Protein AF-A0A1Z2LCH8-F1 (afdb_monomer)

Foldseek 3Di:
DDDPPPPPPQALKWWKWKAFPVGRVQIWIKIWHFDDFDPQAQKGKTKMATDDRPQNAGIQMKIAGQDPPVQWIWGAHRPQRATFKIWHNQHDDGRGTDDAFDKGKIFGAHNPPRHTDGIIIMGTD

Mean predicted aligned error: 6.27 Å

Radius of gyration: 14.99 Å; Cα contacts (8 Å, |Δi|>4): 313; chains: 1; bounding box: 56×27×34 Å

Solvent-accessible surface area (backbone atoms only — not comparable to full-atom values): 6669 Å² total; per-residue (Å²): 139,88,80,85,73,73,72,74,81,77,61,51,52,46,45,33,41,36,22,33,64,95,44,62,90,51,62,37,55,33,42,39,36,42,91,75,70,60,89,77,27,42,58,50,61,33,39,33,37,32,70,59,74,83,47,80,50,55,34,27,39,29,45,35,33,43,43,91,95,63,20,24,33,39,34,26,27,58,87,68,67,26,58,25,34,42,36,42,66,48,51,30,57,76,54,42,73,50,56,72,73,43,64,40,42,33,39,34,23,35,56,84,79,57,42,85,70,46,55,28,34,38,31,29,103

Structure (mmCIF, N/CA/C/O backbone):
data_AF-A0A1Z2LCH8-F1
#
_entry.id   AF-A0A1Z2LCH8-F1
#
loop_
_atom_site.group_PDB
_atom_site.id
_atom_site.type_symbol
_atom_site.label_atom_id
_atom_site.label_alt_id
_atom_site.label_comp_id
_atom_site.label_asym_id
_atom_site.label_entity_id
_atom_site.label_seq_id
_atom_site.pdbx_PDB_ins_code
_atom_site.Cartn_x
_atom_site.Cartn_y
_atom_site.Cartn_z
_atom_site.occupancy
_atom_site.B_iso_or_equiv
_atom_site.auth_seq_id
_atom_site.auth_comp_id
_atom_site.auth_asym_id
_atom_site.auth_atom_id
_atom_site.pdbx_PDB_model_num
ATOM 1 N N . MET A 1 1 ? -41.126 8.541 15.114 1.00 39.56 1 MET A N 1
ATOM 2 C CA . MET A 1 1 ? -40.169 7.422 15.188 1.00 39.56 1 MET A CA 1
ATOM 3 C C . MET A 1 1 ? -39.006 7.814 14.308 1.00 39.56 1 MET A C 1
ATOM 5 O O . MET A 1 1 ? -39.203 7.938 13.110 1.00 39.56 1 MET A O 1
ATOM 9 N N . ALA A 1 2 ? -37.883 8.169 14.919 1.00 42.22 2 ALA A N 1
ATOM 10 C CA . ALA A 1 2 ? -36.654 8.494 14.217 1.00 42.22 2 ALA A CA 1
ATOM 11 C C . ALA A 1 2 ? -35.694 7.335 14.469 1.00 42.22 2 ALA A C 1
ATOM 13 O O . ALA A 1 2 ? -35.418 7.048 15.628 1.00 42.22 2 ALA A O 1
ATOM 14 N N . ASP A 1 3 ? -35.266 6.671 13.402 1.00 38.47 3 ASP A N 1
ATOM 15 C CA . ASP A 1 3 ? -33.958 6.023 13.318 1.00 38.47 3 ASP A CA 1
ATOM 16 C C . ASP A 1 3 ? -33.651 5.802 11.832 1.00 38.47 3 ASP A C 1
ATOM 18 O O . ASP A 1 3 ? -33.738 4.705 11.293 1.00 38.47 3 ASP A O 1
ATOM 22 N N . GLU A 1 4 ? -33.368 6.898 11.128 1.00 45.25 4 GLU A N 1
ATOM 23 C CA . GLU A 1 4 ? -32.511 6.811 9.951 1.00 45.25 4 GLU A CA 1
ATOM 24 C C . GLU A 1 4 ? -31.078 6.778 10.482 1.00 45.25 4 GLU A C 1
ATOM 26 O O . GLU A 1 4 ? -30.375 7.789 10.505 1.00 45.25 4 GLU A O 1
ATOM 31 N N . THR A 1 5 ? -30.647 5.616 10.980 1.00 41.62 5 THR A N 1
ATOM 32 C CA . THR A 1 5 ? -29.221 5.334 11.109 1.00 41.62 5 THR A CA 1
ATOM 33 C C . THR A 1 5 ? -28.676 5.233 9.696 1.00 41.62 5 THR A C 1
ATOM 35 O O . THR A 1 5 ? -28.629 4.167 9.085 1.00 41.62 5 THR A O 1
ATOM 38 N N . GLY A 1 6 ? -28.285 6.392 9.159 1.00 40.06 6 GLY A N 1
ATOM 39 C CA . GLY A 1 6 ? -27.331 6.471 8.072 1.00 40.06 6 GLY A CA 1
ATOM 40 C C . GLY A 1 6 ? -26.168 5.575 8.457 1.00 40.06 6 GLY A C 1
ATOM 41 O O . GLY A 1 6 ? -25.361 5.917 9.322 1.00 40.06 6 GLY A O 1
ATOM 42 N N . THR A 1 7 ? -26.152 4.376 7.888 1.00 37.84 7 THR A N 1
ATOM 43 C CA . THR A 1 7 ? -25.023 3.476 7.987 1.00 37.84 7 THR A CA 1
ATOM 44 C C . THR A 1 7 ? -23.967 4.179 7.163 1.00 37.84 7 THR A C 1
ATOM 46 O O . THR A 1 7 ? -23.981 4.111 5.938 1.00 37.84 7 THR A O 1
ATOM 49 N N . ASP A 1 8 ? -23.158 4.994 7.831 1.00 41.25 8 ASP A N 1
ATOM 50 C CA . ASP A 1 8 ? -21.920 5.532 7.298 1.00 41.25 8 ASP A CA 1
ATOM 51 C C . ASP A 1 8 ? -21.218 4.312 6.690 1.00 41.25 8 ASP A C 1
ATOM 53 O O . ASP A 1 8 ? -20.883 3.360 7.403 1.00 41.25 8 ASP A O 1
ATOM 57 N N . ALA A 1 9 ? -21.235 4.227 5.357 1.00 44.25 9 ALA A N 1
ATOM 58 C CA . ALA A 1 9 ? -20.748 3.078 4.615 1.00 44.25 9 ALA A CA 1
ATOM 59 C C . ALA A 1 9 ? -19.227 3.107 4.754 1.00 44.25 9 ALA A C 1
ATOM 61 O O . ALA A 1 9 ? -18.505 3.650 3.925 1.00 44.25 9 ALA A O 1
ATOM 62 N N . PHE A 1 10 ? -18.758 2.639 5.908 1.00 51.88 10 PHE A N 1
ATOM 63 C CA . PHE A 1 10 ? -17.359 2.556 6.262 1.00 51.88 10 PHE A CA 1
ATOM 64 C C . PHE A 1 10 ? -16.768 1.451 5.409 1.00 51.88 10 PHE A C 1
ATOM 66 O O . PHE A 1 10 ? -16.825 0.276 5.774 1.00 51.88 10 PHE A O 1
ATOM 73 N N . ASP A 1 11 ? -16.247 1.815 4.244 1.00 59.09 11 ASP A N 1
ATOM 74 C CA . ASP A 1 11 ? -15.669 0.814 3.380 1.00 59.09 11 ASP A CA 1
ATOM 75 C C . ASP A 1 11 ? -14.402 0.273 4.045 1.00 59.09 11 ASP A C 1
ATOM 77 O O . ASP A 1 11 ? -13.386 0.951 4.203 1.00 59.09 11 ASP A O 1
ATOM 81 N N . PHE A 1 12 ? -14.430 -1.022 4.349 1.00 73.81 12 PHE A N 1
ATOM 82 C CA . PHE A 1 12 ? -13.223 -1.825 4.513 1.00 73.81 12 PHE A CA 1
ATOM 83 C C . PHE A 1 12 ? -12.407 -1.902 3.209 1.00 73.81 12 PHE A C 1
ATOM 85 O O . PHE A 1 12 ? -11.485 -2.698 3.109 1.00 73.81 12 PHE A O 1
ATOM 92 N N . ASN A 1 13 ? -12.754 -1.096 2.207 1.00 87.06 13 ASN A N 1
ATOM 93 C CA . ASN A 1 13 ? -12.147 -0.976 0.903 1.00 87.06 13 ASN A CA 1
ATOM 94 C C . ASN A 1 13 ? -11.782 0.493 0.678 1.00 87.06 13 ASN A C 1
ATOM 96 O O . ASN A 1 13 ? -12.638 1.363 0.778 1.00 87.06 13 ASN A O 1
ATOM 100 N N . VAL A 1 14 ? -10.535 0.791 0.339 1.00 91.06 14 VAL A N 1
ATOM 101 C CA . VAL A 1 14 ? -10.148 2.142 -0.085 1.00 91.06 14 VAL A CA 1
ATOM 102 C C . VAL A 1 14 ? -9.481 2.088 -1.443 1.00 91.06 14 VAL A C 1
ATOM 104 O O . VAL A 1 14 ? -8.584 1.277 -1.678 1.00 91.06 14 VAL A O 1
ATOM 107 N N . ASP A 1 15 ? -9.906 2.980 -2.331 1.00 94.44 15 ASP A N 1
ATOM 108 C CA . ASP A 1 15 ? -9.215 3.232 -3.586 1.00 94.44 15 ASP A CA 1
ATOM 109 C C . ASP A 1 15 ? -8.141 4.289 -3.358 1.00 94.44 15 ASP A C 1
ATOM 111 O O . ASP A 1 15 ? -8.412 5.427 -2.964 1.00 94.44 15 ASP A O 1
ATOM 115 N N . VAL A 1 16 ? -6.897 3.901 -3.601 1.00 95.62 16 VAL A N 1
ATOM 116 C CA . VAL A 1 16 ? -5.728 4.753 -3.448 1.00 95.62 16 VAL A CA 1
ATOM 117 C C . VAL A 1 16 ? -5.170 5.059 -4.826 1.00 95.62 16 VAL A C 1
ATOM 119 O O . VAL A 1 16 ? -4.681 4.183 -5.540 1.00 95.62 16 VAL A O 1
ATOM 122 N N . LYS A 1 17 ? -5.199 6.336 -5.197 1.00 97.12 17 LYS A N 1
ATOM 123 C CA . LYS A 1 17 ? -4.432 6.839 -6.329 1.00 97.12 17 LYS A CA 1
ATOM 124 C C . LYS A 1 17 ? -2.994 7.062 -5.889 1.00 97.12 17 LYS A C 1
ATOM 126 O O . LYS A 1 17 ? -2.737 7.877 -5.008 1.00 97.12 17 LYS A O 1
ATOM 131 N N . LEU A 1 18 ? -2.068 6.395 -6.554 1.00 97.06 18 LEU A N 1
ATOM 132 C CA . LEU A 1 18 ? -0.630 6.552 -6.405 1.00 97.06 18 LEU A CA 1
ATOM 133 C C . LEU A 1 18 ? -0.090 7.310 -7.620 1.00 97.06 18 LEU A C 1
ATOM 135 O O . LEU A 1 18 ? -0.478 7.017 -8.749 1.00 97.06 18 LEU A O 1
ATOM 139 N N . ALA A 1 19 ? 0.789 8.285 -7.418 1.00 97.31 19 ALA A N 1
ATOM 140 C CA . ALA A 1 19 ? 1.387 9.069 -8.497 1.00 97.31 19 ALA A CA 1
ATOM 141 C C . ALA A 1 19 ? 2.890 9.236 -8.276 1.00 97.31 19 ALA A C 1
ATOM 143 O O . ALA A 1 19 ? 3.314 9.521 -7.156 1.00 97.31 19 ALA A O 1
ATOM 144 N N . VAL A 1 20 ? 3.685 9.100 -9.340 1.00 96.62 20 VAL A N 1
ATOM 145 C CA . VAL A 1 20 ? 5.139 9.309 -9.273 1.00 96.62 20 VAL A CA 1
ATOM 146 C C . VAL A 1 20 ? 5.413 10.778 -8.962 1.00 96.62 20 VAL A C 1
ATOM 148 O O . VAL A 1 20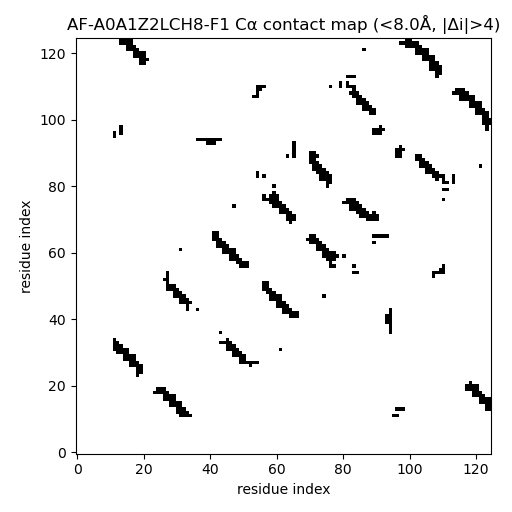 ? 4.946 11.664 -9.676 1.00 96.62 20 VAL A O 1
ATOM 151 N N . LYS A 1 21 ? 6.172 11.059 -7.899 1.00 94.62 21 LYS A N 1
ATOM 152 C CA . LYS A 1 21 ? 6.362 12.421 -7.367 1.00 94.62 21 LYS A CA 1
ATOM 153 C C . LYS A 1 21 ? 6.944 13.385 -8.407 1.00 94.62 21 LYS A C 1
ATOM 155 O O . LYS A 1 21 ? 6.461 14.505 -8.543 1.00 94.62 21 LYS A O 1
ATOM 160 N N . ASN A 1 22 ? 7.923 12.920 -9.183 1.00 93.31 22 ASN A N 1
ATOM 161 C CA . ASN A 1 22 ? 8.593 13.711 -10.222 1.00 93.31 22 ASN A CA 1
ATOM 162 C C . ASN A 1 22 ? 7.889 13.642 -11.592 1.00 93.31 22 ASN A C 1
ATOM 164 O O . ASN A 1 22 ? 8.301 14.321 -12.529 1.00 93.31 22 ASN A O 1
ATOM 168 N N . ASN A 1 23 ? 6.829 12.836 -11.724 1.00 93.75 23 ASN A N 1
ATOM 169 C CA . ASN A 1 23 ? 6.025 12.724 -12.940 1.00 93.75 23 ASN A CA 1
ATOM 170 C C . ASN A 1 23 ? 4.563 12.366 -12.597 1.00 93.75 23 ASN A C 1
ATOM 172 O O . ASN A 1 23 ? 4.125 11.240 -12.847 1.00 93.75 23 ASN A O 1
ATOM 1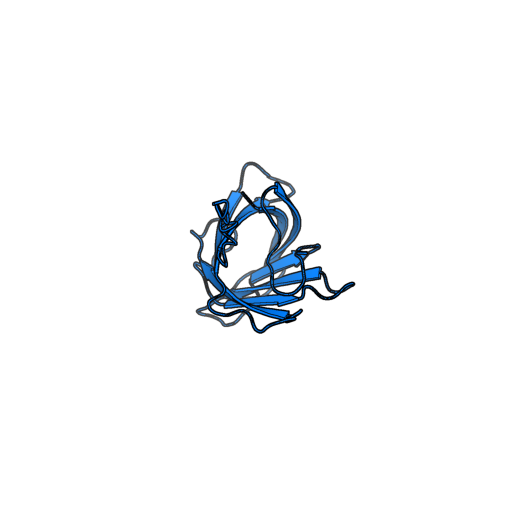76 N N . PRO A 1 24 ? 3.784 13.304 -12.029 1.00 88.31 24 PRO A N 1
ATOM 177 C CA . PRO A 1 24 ? 2.458 13.014 -11.477 1.00 88.31 24 PRO A CA 1
ATOM 178 C C . PRO A 1 24 ? 1.404 12.636 -12.530 1.00 88.31 24 PRO A C 1
ATOM 180 O O . PRO A 1 24 ? 0.347 12.108 -12.179 1.00 88.31 24 PRO A O 1
ATOM 183 N N . SER A 1 25 ? 1.685 12.872 -13.816 1.00 93.06 25 SER A N 1
ATOM 184 C CA . SER A 1 25 ? 0.893 12.344 -14.936 1.00 93.06 25 SER A CA 1
ATOM 185 C C . SER A 1 25 ? 0.933 10.814 -14.995 1.00 93.06 25 SER A C 1
ATOM 187 O O . SER A 1 25 ? -0.016 10.188 -15.466 1.00 93.06 25 SER A O 1
ATOM 189 N N . THR A 1 26 ? 1.999 10.203 -14.473 1.00 94.75 26 THR A N 1
ATOM 190 C CA . THR A 1 26 ? 2.096 8.758 -14.266 1.00 94.75 26 THR A CA 1
ATOM 191 C C . THR A 1 26 ? 1.431 8.406 -12.942 1.00 94.75 26 THR A C 1
ATOM 193 O O . THR A 1 26 ? 1.973 8.666 -11.865 1.00 94.75 26 THR A O 1
ATOM 196 N N . SER A 1 27 ? 0.241 7.808 -13.021 1.00 96.00 27 SER A N 1
ATOM 197 C CA . SER A 1 27 ? -0.513 7.381 -11.844 1.00 96.00 27 SER A CA 1
ATOM 198 C C . SER A 1 27 ? -1.087 5.977 -11.992 1.00 96.00 27 SER A C 1
ATOM 200 O O . SER A 1 27 ? -1.341 5.506 -13.098 1.00 96.00 27 SER A O 1
ATOM 202 N N . GLN A 1 28 ? -1.271 5.320 -10.854 1.00 95.88 28 GLN A N 1
ATOM 203 C CA . GLN A 1 28 ? -1.775 3.963 -10.715 1.00 95.88 28 GLN A CA 1
ATOM 204 C C . GLN A 1 28 ? -2.826 3.950 -9.609 1.00 95.88 28 GLN A C 1
ATOM 206 O O . GLN A 1 28 ? -2.648 4.596 -8.581 1.00 95.88 28 GLN A O 1
ATOM 211 N N . PHE A 1 29 ? -3.913 3.213 -9.809 1.00 96.50 29 PHE A N 1
ATOM 212 C CA . PHE A 1 29 ? -4.915 2.997 -8.770 1.00 96.50 29 PHE A CA 1
ATOM 213 C C . PHE A 1 29 ? -4.712 1.622 -8.147 1.00 96.50 29 PHE A C 1
ATOM 215 O O . PHE A 1 29 ? -4.528 0.631 -8.863 1.00 96.50 29 PHE A O 1
ATOM 222 N N . VAL A 1 30 ? -4.750 1.578 -6.819 1.00 96.69 30 VAL A N 1
ATOM 223 C CA . VAL A 1 30 ? -4.786 0.340 -6.044 1.00 96.69 30 VAL A CA 1
ATOM 224 C C . VAL A 1 30 ? -6.016 0.342 -5.148 1.00 96.69 30 VAL A C 1
ATOM 226 O O . VAL A 1 30 ? -6.328 1.350 -4.526 1.00 96.69 30 VAL A O 1
ATOM 229 N N . ASN A 1 31 ? -6.709 -0.785 -5.083 1.00 95.81 31 ASN A N 1
ATOM 230 C CA . ASN A 1 31 ? -7.802 -1.016 -4.152 1.00 95.81 31 ASN A CA 1
ATOM 231 C C . ASN A 1 31 ? -7.262 -1.833 -2.975 1.00 95.81 31 ASN A C 1
ATOM 233 O O . ASN A 1 31 ? -6.621 -2.861 -3.200 1.00 95.81 31 ASN A O 1
ATOM 237 N N . MET A 1 32 ? -7.473 -1.365 -1.747 1.00 94.62 32 MET A N 1
ATOM 238 C CA . MET A 1 32 ? -7.033 -2.016 -0.510 1.00 94.62 32 MET A CA 1
ATOM 239 C C . MET A 1 32 ? -8.248 -2.460 0.298 1.00 94.62 32 MET A C 1
ATOM 241 O O . MET A 1 32 ? -9.043 -1.616 0.692 1.00 94.62 32 MET A O 1
ATOM 245 N N . THR A 1 33 ? -8.352 -3.756 0.580 1.00 92.94 33 THR A N 1
ATOM 246 C CA . THR A 1 33 ? -9.495 -4.412 1.227 1.00 92.94 33 THR A CA 1
ATOM 247 C C . THR A 1 33 ? -9.103 -5.071 2.545 1.00 92.94 33 THR A C 1
ATOM 249 O O . THR A 1 33 ? -8.156 -5.854 2.587 1.00 92.94 33 THR A O 1
ATOM 252 N N . ILE A 1 34 ? -9.893 -4.854 3.590 1.00 90.06 34 ILE A N 1
ATOM 253 C CA . ILE A 1 34 ? -9.848 -5.547 4.879 1.00 90.06 34 ILE A CA 1
ATOM 254 C C . ILE A 1 34 ? -11.118 -6.389 4.999 1.00 90.06 34 ILE A C 1
ATOM 256 O O . ILE A 1 34 ? -12.210 -5.933 4.686 1.00 90.06 34 ILE A O 1
ATOM 260 N N . GLN A 1 35 ? -11.001 -7.641 5.434 1.00 85.50 35 GLN A N 1
ATOM 261 C CA . GLN A 1 35 ? -12.180 -8.509 5.576 1.00 85.50 35 GLN A CA 1
ATOM 262 C C . GLN A 1 35 ? -12.839 -8.382 6.949 1.00 85.50 35 GLN A C 1
ATOM 264 O O . GLN A 1 35 ? -14.060 -8.437 7.063 1.00 85.50 35 GLN A O 1
ATOM 269 N N . THR A 1 36 ? -12.032 -8.222 7.996 1.00 82.56 36 THR A N 1
ATOM 270 C CA . THR A 1 36 ? -12.498 -8.179 9.383 1.00 82.56 36 THR A CA 1
ATOM 271 C C . THR A 1 36 ? -11.653 -7.211 10.192 1.00 82.56 36 THR A C 1
ATOM 273 O O . THR A 1 36 ? -10.427 -7.257 10.121 1.00 82.56 36 THR A O 1
ATOM 276 N N . VAL A 1 37 ? -12.302 -6.387 11.012 1.00 83.62 37 VAL A N 1
ATOM 277 C CA . VAL A 1 37 ? -11.643 -5.456 11.934 1.00 83.62 37 VAL A CA 1
ATOM 278 C C . VAL A 1 37 ? -12.004 -5.846 13.364 1.00 83.62 37 VAL A C 1
ATOM 280 O O . VAL A 1 37 ? -13.162 -5.689 13.760 1.00 83.62 37 VAL A O 1
ATOM 283 N N . PRO A 1 38 ? -11.046 -6.342 14.162 1.00 81.44 38 PRO A N 1
ATOM 284 C CA . PRO A 1 38 ? -11.271 -6.538 15.585 1.00 81.44 38 PRO A CA 1
ATOM 285 C C . PRO A 1 38 ? -11.568 -5.198 16.284 1.00 81.44 38 PRO A C 1
ATOM 287 O O . PRO A 1 38 ? -10.947 -4.182 15.951 1.00 81.44 38 PRO A O 1
ATOM 290 N N . PRO A 1 39 ? -12.476 -5.160 17.277 1.00 78.81 39 PRO A N 1
ATOM 291 C CA . PRO A 1 39 ? -12.744 -3.945 18.040 1.00 78.81 39 PRO A CA 1
ATOM 292 C C . PRO A 1 39 ? -11.464 -3.364 18.657 1.00 78.81 39 PRO A C 1
ATOM 294 O O . PRO A 1 39 ? -10.734 -4.059 19.359 1.00 78.81 39 PRO A O 1
ATOM 297 N N . GLY A 1 40 ? -11.193 -2.083 18.392 1.00 77.81 40 GLY A N 1
ATOM 298 C CA . GLY A 1 40 ? -10.019 -1.380 18.922 1.00 77.81 40 GLY A CA 1
ATOM 299 C C . GLY A 1 40 ? -8.685 -1.720 18.246 1.00 77.81 40 GLY A C 1
ATOM 300 O O . GLY A 1 40 ? -7.646 -1.276 18.731 1.00 77.81 40 GLY A O 1
ATOM 301 N N . ALA A 1 41 ? -8.685 -2.476 17.142 1.00 84.31 41 ALA A N 1
ATOM 302 C CA . ALA A 1 41 ? -7.463 -2.801 16.413 1.00 84.31 41 ALA A CA 1
ATOM 303 C C . ALA A 1 41 ? -6.752 -1.536 15.905 1.00 84.31 41 ALA A C 1
ATOM 305 O O . ALA A 1 41 ? -7.335 -0.703 15.218 1.00 84.31 41 ALA A O 1
ATOM 306 N N . THR A 1 42 ? -5.471 -1.396 16.223 1.00 84.06 42 THR A N 1
ATOM 307 C CA . THR A 1 42 ? -4.607 -0.317 15.709 1.00 84.06 42 THR A CA 1
ATOM 308 C C . THR A 1 42 ? -3.672 -0.796 14.604 1.00 84.06 42 THR A C 1
ATOM 310 O O . THR A 1 42 ? -2.939 0.002 14.029 1.00 84.06 42 THR A O 1
ATOM 313 N N . GLN A 1 43 ? -3.725 -2.090 14.298 1.00 88.38 43 GLN A N 1
ATOM 314 C CA . GLN A 1 43 ? -3.028 -2.731 13.198 1.00 88.38 43 GLN A CA 1
ATOM 315 C C . GLN A 1 43 ? -4.022 -3.624 12.467 1.00 88.38 43 GLN A C 1
ATOM 317 O O . GLN A 1 43 ? -4.839 -4.286 13.113 1.00 88.38 43 GLN A O 1
ATOM 322 N N . LEU A 1 44 ? -3.981 -3.608 11.139 1.00 89.75 44 LEU A N 1
ATOM 323 C CA . LEU A 1 44 ? -4.866 -4.412 10.303 1.00 89.75 44 LEU A CA 1
ATOM 324 C C . LEU A 1 44 ? -4.097 -4.987 9.126 1.00 89.75 44 LEU A C 1
ATOM 326 O O . LEU A 1 44 ? -3.268 -4.305 8.528 1.00 89.75 44 LEU A O 1
ATOM 330 N N . ASP A 1 45 ? -4.456 -6.208 8.759 1.00 92.19 45 ASP A N 1
ATOM 331 C CA . ASP A 1 45 ? -3.980 -6.859 7.550 1.00 92.19 45 ASP A CA 1
ATOM 332 C C . ASP A 1 45 ? -5.112 -6.947 6.528 1.00 92.19 45 ASP A C 1
ATOM 334 O O . ASP A 1 45 ? -6.293 -7.091 6.866 1.00 92.19 45 ASP A O 1
ATOM 338 N N . GLY A 1 46 ? -4.746 -6.872 5.257 1.00 93.44 46 GLY A N 1
ATOM 339 C CA . GLY A 1 46 ? -5.699 -6.945 4.166 1.00 93.44 46 GLY A CA 1
ATOM 340 C C . GLY A 1 46 ? -5.071 -7.396 2.860 1.00 93.44 46 GLY A C 1
ATOM 341 O O . GLY A 1 46 ? -3.912 -7.804 2.796 1.00 93.44 46 GLY A O 1
ATOM 342 N N . THR A 1 47 ? -5.857 -7.320 1.794 1.00 96.00 47 THR A N 1
ATOM 343 C CA . THR A 1 47 ? -5.406 -7.591 0.428 1.00 96.00 47 THR A CA 1
ATOM 344 C C . THR A 1 47 ? -5.447 -6.325 -0.396 1.00 96.00 47 THR A C 1
ATOM 346 O O . THR A 1 47 ? -6.356 -5.519 -0.225 1.00 96.00 47 THR A O 1
ATOM 349 N N . TRP A 1 48 ? -4.518 -6.166 -1.329 1.00 96.62 48 TRP A N 1
ATOM 350 C CA . TRP A 1 48 ? -4.571 -5.077 -2.297 1.00 96.62 48 TRP A CA 1
ATOM 351 C C . TRP A 1 48 ? -4.539 -5.614 -3.726 1.00 96.62 48 TRP A C 1
ATOM 353 O O . TRP A 1 48 ? -4.034 -6.710 -3.983 1.00 96.62 48 TRP A O 1
ATOM 363 N N . ARG A 1 49 ? -5.097 -4.847 -4.664 1.00 97.06 49 ARG A N 1
ATOM 364 C CA . ARG A 1 49 ? -5.104 -5.152 -6.102 1.00 97.06 49 ARG A CA 1
ATOM 365 C C . ARG A 1 49 ? -4.917 -3.882 -6.917 1.00 97.06 49 ARG A C 1
ATOM 367 O O . ARG A 1 49 ? -5.388 -2.824 -6.518 1.00 97.06 49 ARG A O 1
ATOM 374 N N . GLY A 1 50 ? -4.280 -3.984 -8.077 1.00 95.44 50 GLY A N 1
ATOM 375 C CA . GLY A 1 50 ? -4.109 -2.854 -8.988 1.00 95.44 50 GLY A CA 1
ATOM 376 C C . GLY A 1 50 ? -3.615 -3.279 -10.366 1.00 95.44 50 GLY A C 1
ATOM 377 O O . GLY A 1 50 ? -2.974 -4.316 -10.524 1.00 95.44 50 GLY A O 1
ATOM 378 N N . ALA A 1 51 ? -3.913 -2.472 -11.383 1.00 92.94 51 ALA A N 1
ATOM 379 C CA . ALA A 1 51 ? -3.323 -2.659 -12.705 1.00 92.94 51 ALA A CA 1
ATOM 380 C C . ALA A 1 51 ? -1.856 -2.197 -12.672 1.00 92.94 51 ALA A C 1
ATOM 382 O O . ALA A 1 51 ? -1.605 -1.100 -12.176 1.00 92.94 51 ALA A O 1
ATOM 383 N N . PRO A 1 52 ? -0.897 -2.989 -13.178 1.00 91.44 52 PRO A N 1
ATOM 384 C CA . PRO A 1 52 ? 0.516 -2.654 -13.073 1.00 91.44 52 PRO A CA 1
ATOM 385 C C . PRO A 1 52 ? 0.853 -1.480 -13.998 1.00 91.44 52 PRO A C 1
ATOM 387 O O . PRO A 1 52 ? 0.577 -1.536 -15.197 1.00 91.44 52 PRO A O 1
ATOM 390 N N . VAL A 1 53 ? 1.449 -0.423 -13.439 1.00 92.06 53 VAL A N 1
ATOM 391 C CA . VAL A 1 53 ? 1.933 0.751 -14.189 1.00 92.06 53 VAL A CA 1
ATOM 392 C C . VAL A 1 53 ? 3.386 1.026 -13.818 1.00 92.06 53 VAL A C 1
ATOM 394 O O . VAL A 1 53 ? 4.270 0.874 -14.655 1.00 92.06 53 VAL A O 1
ATOM 397 N N . PHE A 1 54 ? 3.639 1.379 -12.556 1.00 90.75 54 PHE A N 1
ATOM 398 C CA . PHE A 1 54 ? 4.996 1.544 -12.015 1.00 90.75 54 PHE A CA 1
ATOM 399 C C . PHE A 1 54 ? 5.246 0.644 -10.801 1.00 90.75 54 PHE A C 1
ATOM 401 O O . PHE A 1 54 ? 6.383 0.242 -10.564 1.00 90.75 54 PHE A O 1
ATOM 408 N N . ILE A 1 55 ? 4.191 0.251 -10.084 1.00 91.94 55 ILE A N 1
ATOM 409 C CA . ILE A 1 55 ? 4.214 -0.941 -9.239 1.00 91.94 55 ILE A CA 1
ATOM 410 C C . ILE A 1 55 ? 3.924 -2.113 -10.165 1.00 91.94 55 ILE A C 1
ATOM 412 O O . ILE A 1 55 ? 2.831 -2.209 -10.727 1.00 91.94 55 ILE A O 1
ATOM 416 N N . LEU A 1 56 ? 4.918 -2.978 -10.360 1.00 89.94 56 LEU A N 1
ATOM 417 C CA . LEU A 1 56 ? 4.835 -4.073 -11.333 1.00 89.94 56 LEU A CA 1
ATOM 418 C C . LEU A 1 56 ? 4.015 -5.274 -10.832 1.00 89.94 56 LEU A C 1
ATOM 420 O O . LEU A 1 56 ? 3.692 -6.177 -11.604 1.00 89.94 56 LEU A O 1
ATOM 424 N N . SER A 1 57 ? 3.626 -5.249 -9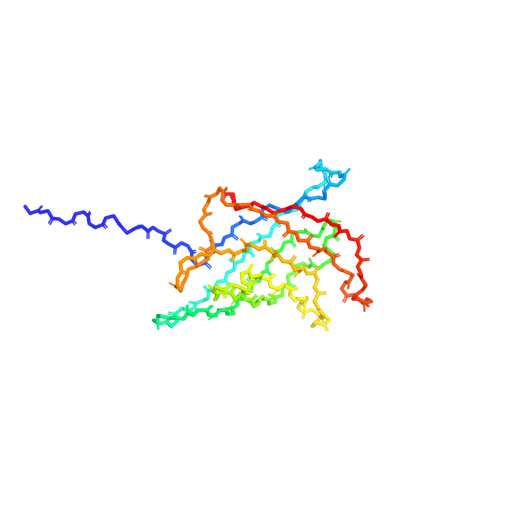.562 1.00 92.25 57 SER A N 1
ATOM 425 C CA . SER A 1 57 ? 2.723 -6.210 -8.939 1.00 92.25 57 SER A CA 1
ATOM 426 C C . SER A 1 57 ? 1.258 -5.899 -9.227 1.00 92.25 57 SER A C 1
ATOM 428 O O . SER A 1 57 ? 0.837 -4.743 -9.239 1.00 92.25 57 SER A O 1
ATOM 430 N N . LYS A 1 58 ? 0.457 -6.954 -9.420 1.00 93.56 58 LYS A N 1
ATOM 431 C CA . LYS A 1 58 ? -0.997 -6.838 -9.645 1.00 93.56 58 LYS A CA 1
ATOM 432 C C . LYS A 1 58 ? -1.818 -6.854 -8.354 1.00 93.56 58 LYS A C 1
ATOM 434 O O . LYS A 1 58 ? -3.020 -6.588 -8.380 1.00 93.56 58 LYS A O 1
ATOM 439 N N . GLY A 1 59 ? -1.194 -7.217 -7.241 1.00 95.81 59 GLY A N 1
ATO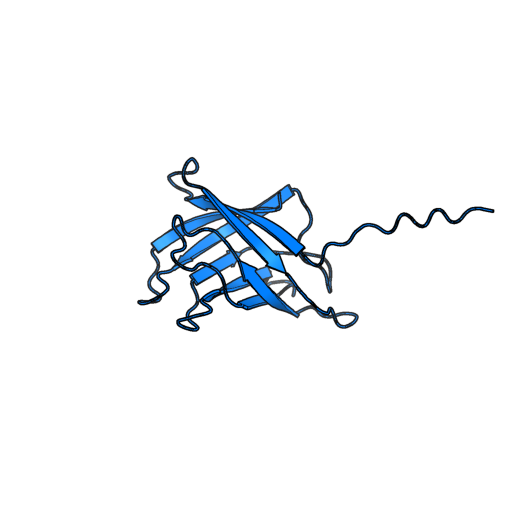M 440 C CA . GLY A 1 59 ? -1.844 -7.342 -5.948 1.00 95.81 59 GLY A CA 1
ATOM 441 C C . GLY A 1 59 ? -1.056 -8.218 -4.987 1.00 95.81 59 GLY A C 1
ATOM 442 O O . GLY A 1 59 ? -0.016 -8.771 -5.340 1.00 95.81 59 GLY A O 1
ATOM 443 N N . GLY A 1 60 ? -1.592 -8.364 -3.784 1.00 96.38 60 GLY A N 1
ATOM 444 C CA . GLY A 1 60 ? -1.013 -9.167 -2.717 1.00 96.38 60 GLY A CA 1
ATOM 445 C C . GLY A 1 60 ? -1.658 -8.833 -1.382 1.00 96.38 60 GLY A C 1
ATOM 446 O O . GLY A 1 60 ? -2.866 -8.587 -1.323 1.00 96.38 60 GLY A O 1
ATOM 447 N N . THR A 1 61 ? -0.862 -8.813 -0.320 1.00 97.06 61 THR A N 1
ATOM 448 C CA . THR A 1 61 ? -1.314 -8.442 1.025 1.00 97.06 61 THR A CA 1
ATOM 449 C C . THR A 1 61 ? -0.808 -7.063 1.406 1.00 97.06 61 THR A C 1
ATOM 451 O O . THR A 1 61 ? 0.149 -6.561 0.822 1.00 97.06 61 THR A O 1
ATOM 454 N N . PHE A 1 62 ? -1.460 -6.414 2.359 1.00 95.75 62 PHE A N 1
ATOM 455 C CA . PHE A 1 62 ? -0.900 -5.232 2.993 1.00 95.75 62 PHE A CA 1
ATOM 456 C C . PHE A 1 62 ? -1.036 -5.322 4.505 1.00 95.75 62 PHE A C 1
ATOM 458 O O . PHE A 1 62 ? -2.006 -5.892 5.002 1.00 95.75 62 PHE A O 1
ATOM 465 N N . ALA A 1 63 ? -0.080 -4.718 5.201 1.00 93.38 63 ALA A N 1
ATOM 466 C CA . ALA A 1 63 ? -0.137 -4.463 6.630 1.00 93.38 63 ALA A CA 1
ATOM 467 C C . ALA A 1 63 ? -0.293 -2.957 6.846 1.00 93.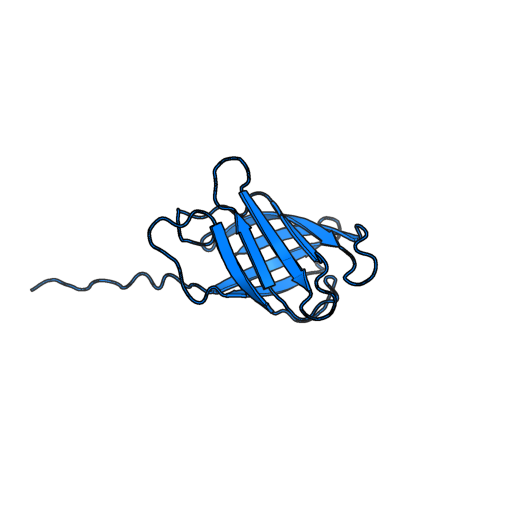38 63 ALA A C 1
ATOM 469 O O . ALA A 1 63 ? 0.448 -2.154 6.275 1.00 93.38 63 ALA A O 1
ATOM 470 N N . TRP A 1 64 ? -1.267 -2.569 7.655 1.00 91.88 64 TRP A N 1
ATOM 471 C CA . TRP A 1 64 ? -1.508 -1.195 8.063 1.00 91.88 64 TRP A CA 1
ATOM 472 C C . TRP A 1 64 ? -1.203 -1.037 9.546 1.00 91.88 64 TRP A C 1
ATOM 474 O O . TRP A 1 64 ? -1.733 -1.780 10.372 1.00 91.88 64 TRP A O 1
ATOM 484 N N . ASP A 1 65 ? -0.386 -0.040 9.878 1.00 89.31 65 ASP A N 1
ATOM 485 C CA . ASP A 1 65 ? -0.118 0.372 11.249 1.00 89.31 65 ASP A CA 1
ATOM 486 C C . ASP A 1 65 ? -0.659 1.786 11.484 1.00 89.31 65 ASP A C 1
ATOM 488 O O . ASP A 1 65 ? -0.074 2.791 11.071 1.00 89.31 65 ASP A O 1
ATOM 492 N N . GLY A 1 66 ? -1.810 1.850 12.151 1.00 81.88 66 GLY A N 1
ATOM 493 C CA . GLY A 1 66 ? -2.480 3.087 12.538 1.00 81.88 66 GLY A CA 1
ATOM 494 C C . GLY A 1 66 ? -2.044 3.626 13.899 1.00 81.88 66 GLY A C 1
ATOM 495 O O . GLY A 1 66 ? -2.663 4.568 14.397 1.00 81.88 66 GLY A O 1
ATOM 496 N N . ARG A 1 67 ? -1.032 3.034 14.550 1.00 83.94 67 ARG A N 1
ATOM 497 C CA . ARG A 1 67 ? -0.523 3.549 15.827 1.00 83.94 67 ARG A CA 1
ATOM 498 C C . ARG A 1 67 ? 0.171 4.889 15.601 1.00 83.94 67 ARG A C 1
ATOM 500 O O . ARG A 1 67 ? 0.891 5.080 14.617 1.00 83.94 67 ARG A O 1
ATOM 507 N N . ALA A 1 68 ? -0.018 5.804 16.551 1.00 76.69 68 ALA A N 1
ATOM 508 C CA . ALA A 1 68 ? 0.655 7.097 16.547 1.00 76.69 68 ALA A CA 1
ATOM 509 C C . ALA A 1 68 ? 2.179 6.904 16.439 1.00 76.69 68 ALA A C 1
ATOM 511 O O . ALA A 1 68 ? 2.766 6.137 17.204 1.00 76.69 68 ALA A O 1
ATOM 512 N N . GLY A 1 69 ? 2.804 7.589 15.481 1.00 72.31 69 GLY A N 1
ATOM 513 C CA . GLY A 1 69 ? 4.242 7.500 15.214 1.00 72.31 69 GLY A CA 1
ATOM 514 C C . GLY A 1 69 ? 4.703 6.346 14.310 1.00 72.31 69 GLY A C 1
ATOM 515 O O . GLY A 1 69 ? 5.888 6.311 13.987 1.00 72.31 69 GLY A O 1
ATOM 516 N N . GLN A 1 70 ? 3.824 5.428 13.884 1.00 71.88 70 GLN A N 1
ATOM 517 C CA . GLN A 1 70 ? 4.130 4.457 12.817 1.00 71.88 70 GLN A CA 1
ATOM 518 C C . GLN A 1 70 ? 3.415 4.831 11.514 1.00 71.88 70 GLN A C 1
ATOM 520 O O . GLN A 1 70 ? 4.083 5.003 10.503 1.00 71.88 70 GLN A O 1
ATOM 525 N N . GLU A 1 71 ? 2.105 5.087 11.551 1.00 83.56 71 GLU A N 1
ATOM 526 C CA . GLU A 1 71 ? 1.375 5.833 10.509 1.00 83.56 71 GLU A CA 1
ATOM 527 C C . GLU A 1 71 ? 1.657 5.381 9.061 1.00 83.56 71 GLU A C 1
ATOM 529 O O . GLU A 1 71 ? 1.788 6.213 8.157 1.00 83.56 71 GLU A O 1
ATOM 534 N N . PHE A 1 72 ? 1.780 4.074 8.817 1.00 91.62 72 PHE A N 1
ATOM 535 C CA . PHE A 1 72 ? 2.167 3.552 7.507 1.00 91.62 72 PHE A CA 1
ATOM 536 C C . PHE A 1 72 ? 1.277 2.408 7.023 1.00 91.62 72 PHE A C 1
ATOM 538 O O . PHE A 1 72 ? 0.643 1.700 7.804 1.00 91.62 72 PHE A O 1
ATOM 545 N N . ALA A 1 73 ? 1.266 2.200 5.708 1.00 94.00 73 ALA A N 1
ATOM 546 C CA . ALA A 1 73 ? 0.775 0.975 5.090 1.00 94.00 73 ALA A CA 1
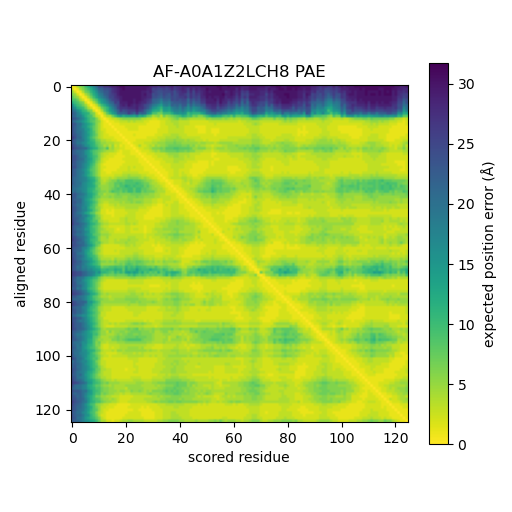ATOM 547 C C . ALA A 1 73 ? 1.857 0.370 4.192 1.00 94.00 73 ALA A C 1
ATOM 549 O O . ALA A 1 73 ? 2.441 1.062 3.359 1.00 94.00 73 ALA A O 1
ATOM 550 N N . ALA A 1 74 ? 2.122 -0.919 4.363 1.00 95.62 74 ALA A N 1
ATOM 551 C CA . ALA A 1 74 ? 3.096 -1.683 3.598 1.00 95.62 74 ALA A CA 1
ATOM 552 C C . ALA A 1 74 ? 2.358 -2.666 2.689 1.00 95.62 74 ALA A C 1
ATOM 554 O O . ALA A 1 74 ? 1.654 -3.537 3.190 1.00 95.62 74 ALA A O 1
ATOM 555 N N . LEU A 1 75 ? 2.498 -2.525 1.371 1.00 96.81 75 LEU A N 1
ATOM 556 C CA . LEU A 1 75 ? 1.939 -3.454 0.390 1.00 96.81 75 LEU A CA 1
ATOM 557 C C . LEU A 1 75 ? 3.021 -4.445 -0.026 1.00 96.81 75 LEU A C 1
ATOM 559 O O . LEU A 1 75 ? 4.106 -4.056 -0.463 1.00 96.81 75 LEU A O 1
ATOM 563 N N . THR A 1 76 ? 2.672 -5.716 0.049 1.00 96.81 76 THR A N 1
ATOM 564 C CA . THR A 1 76 ? 3.511 -6.861 -0.274 1.00 96.81 76 THR A CA 1
ATOM 565 C C . THR A 1 76 ? 2.992 -7.524 -1.544 1.00 96.81 76 THR A C 1
ATOM 567 O O . THR A 1 76 ? 1.781 -7.684 -1.714 1.00 96.81 76 THR A O 1
ATOM 570 N N . ASP A 1 77 ? 3.886 -7.898 -2.453 1.00 95.62 77 ASP A N 1
ATOM 571 C CA . ASP A 1 77 ? 3.542 -8.633 -3.664 1.00 95.62 77 ASP A CA 1
ATOM 572 C C . ASP A 1 77 ? 3.046 -10.041 -3.335 1.00 95.62 77 ASP A C 1
ATOM 574 O O . ASP A 1 77 ? 3.665 -10.773 -2.565 1.00 95.62 77 ASP A O 1
ATOM 578 N N . GLY A 1 78 ? 1.942 -10.451 -3.957 1.00 92.00 78 GLY A N 1
ATOM 579 C CA . GLY A 1 78 ? 1.372 -11.775 -3.733 1.00 92.00 78 GLY A CA 1
ATOM 580 C C . GLY A 1 78 ? 2.211 -12.917 -4.311 1.00 92.00 78 GLY A C 1
ATOM 581 O O . GLY A 1 78 ? 2.080 -14.043 -3.838 1.00 92.00 78 GLY A O 1
ATOM 582 N N . ALA A 1 79 ? 3.042 -12.657 -5.326 1.00 90.12 79 ALA A N 1
ATOM 583 C CA . ALA A 1 79 ? 3.848 -13.691 -5.970 1.00 90.12 79 ALA A CA 1
ATOM 584 C C . ALA A 1 79 ? 5.224 -13.855 -5.308 1.00 90.12 79 ALA A C 1
ATOM 586 O O . ALA A 1 79 ? 5.621 -14.983 -5.020 1.00 90.12 79 ALA A O 1
ATOM 587 N N . SER A 1 80 ? 5.945 -12.759 -5.060 1.00 89.62 80 SER A N 1
ATOM 588 C CA . SER A 1 80 ? 7.277 -12.798 -4.446 1.00 89.62 80 SER A CA 1
ATOM 589 C C . SER A 1 80 ? 7.256 -12.763 -2.918 1.00 89.62 80 SER A C 1
ATOM 591 O O . SER A 1 80 ? 8.228 -13.175 -2.289 1.00 89.62 80 SER A O 1
ATOM 593 N N . GLY A 1 81 ? 6.175 -12.267 -2.303 1.00 90.19 81 GLY A N 1
ATOM 594 C CA . GLY A 1 81 ? 6.142 -11.961 -0.870 1.00 90.19 81 GLY A CA 1
ATOM 595 C C . GLY A 1 81 ? 6.993 -10.742 -0.488 1.00 90.19 81 GLY A C 1
ATOM 596 O O . GLY A 1 81 ? 7.194 -10.480 0.697 1.00 90.19 81 GLY A O 1
ATOM 597 N N . GLY A 1 82 ? 7.504 -10.007 -1.477 1.00 90.81 82 GLY A N 1
ATOM 598 C CA . GLY A 1 82 ? 8.347 -8.832 -1.305 1.00 90.81 82 GLY A CA 1
ATOM 599 C C . GLY A 1 82 ? 7.569 -7.551 -1.048 1.00 90.81 82 GLY A C 1
ATOM 600 O O . GLY A 1 82 ? 6.491 -7.351 -1.607 1.00 90.81 82 GLY A O 1
ATOM 601 N N . LEU A 1 83 ? 8.129 -6.642 -0.247 1.00 93.50 83 LEU A N 1
ATOM 602 C CA . LEU A 1 83 ? 7.593 -5.287 -0.108 1.00 93.50 83 LEU A CA 1
ATOM 603 C C . LEU A 1 83 ? 7.684 -4.555 -1.454 1.00 93.50 83 LEU A C 1
ATOM 605 O O . LEU A 1 83 ? 8.763 -4.457 -2.033 1.00 93.50 83 LEU A O 1
ATOM 609 N N . VAL A 1 84 ? 6.568 -3.990 -1.912 1.00 96.19 84 VAL A N 1
ATOM 610 C CA . VAL A 1 84 ? 6.494 -3.245 -3.181 1.00 96.19 84 VAL A CA 1
ATOM 611 C C . VAL A 1 84 ? 6.049 -1.804 -3.020 1.00 96.19 84 VAL A C 1
ATOM 613 O O . VAL A 1 84 ? 6.364 -0.975 -3.873 1.00 96.19 84 VAL A O 1
ATOM 616 N N . VAL A 1 85 ? 5.337 -1.477 -1.940 1.00 96.75 85 VAL A N 1
ATOM 617 C CA . VAL A 1 85 ? 4.972 -0.092 -1.626 1.00 96.75 85 VAL A CA 1
ATOM 618 C C . VAL A 1 85 ? 5.020 0.140 -0.128 1.00 96.75 85 VAL A C 1
ATOM 620 O O . VAL A 1 85 ? 4.478 -0.649 0.638 1.00 96.75 85 VAL A O 1
ATOM 623 N N . ALA A 1 86 ? 5.587 1.271 0.278 1.00 95.56 86 ALA A N 1
ATOM 624 C CA . ALA A 1 86 ? 5.408 1.826 1.613 1.00 95.56 86 ALA A CA 1
ATOM 625 C C . ALA A 1 86 ? 4.702 3.1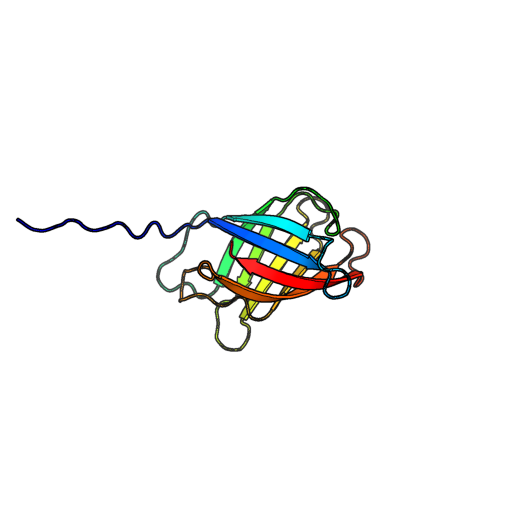83 1.504 1.00 95.56 86 ALA A C 1
ATOM 627 O O . ALA A 1 86 ? 5.215 4.093 0.855 1.00 95.56 86 ALA A O 1
ATOM 628 N N . LEU A 1 87 ? 3.532 3.321 2.125 1.00 95.88 87 LEU A N 1
ATOM 629 C CA . LEU A 1 87 ? 2.759 4.560 2.213 1.00 95.88 87 LEU A CA 1
ATOM 630 C C . LEU A 1 87 ? 2.959 5.167 3.600 1.00 95.88 87 LEU A C 1
ATOM 632 O O . LEU A 1 87 ? 2.631 4.532 4.594 1.00 95.88 87 LEU A O 1
ATOM 636 N N . GLN A 1 88 ? 3.484 6.384 3.669 1.00 93.38 88 GLN A N 1
ATOM 637 C CA . GLN A 1 88 ? 3.731 7.134 4.901 1.00 93.38 88 GLN A CA 1
ATOM 638 C C . GLN A 1 88 ? 2.586 8.109 5.187 1.00 93.38 88 GLN A C 1
ATOM 640 O O . GLN A 1 88 ? 1.982 8.658 4.262 1.00 93.38 88 GLN A O 1
ATOM 645 N N . GLY A 1 89 ? 2.312 8.359 6.468 1.00 87.31 89 GLY A N 1
ATOM 646 C CA . GLY A 1 89 ? 1.202 9.206 6.912 1.00 87.31 89 GLY A CA 1
ATOM 647 C C . GLY A 1 89 ? -0.173 8.592 6.629 1.00 87.31 89 GLY A C 1
ATOM 648 O O . GLY A 1 89 ? -1.168 9.315 6.535 1.00 87.31 89 GLY A O 1
ATOM 649 N N . PHE A 1 90 ? -0.245 7.270 6.443 1.00 87.94 90 PHE A N 1
ATOM 650 C CA . PHE A 1 90 ? -1.458 6.541 6.073 1.00 87.94 90 PHE A CA 1
ATOM 651 C C . PHE A 1 90 ? -2.338 6.290 7.310 1.00 87.94 90 PHE A C 1
ATOM 653 O O . PHE A 1 90 ? -2.526 5.164 7.764 1.00 87.94 90 PHE A O 1
ATOM 660 N N . ILE A 1 91 ? -2.855 7.374 7.896 1.00 83.94 91 ILE A N 1
ATOM 661 C CA . ILE A 1 91 ? -3.527 7.368 9.204 1.00 83.94 91 ILE A CA 1
ATOM 662 C C . ILE A 1 91 ? -5.046 7.402 9.050 1.00 83.94 91 ILE A C 1
ATOM 664 O O . ILE A 1 91 ? -5.608 8.304 8.419 1.00 83.94 91 ILE A O 1
ATOM 668 N N . GLY A 1 92 ? -5.711 6.451 9.698 1.00 79.69 92 GLY A N 1
ATOM 669 C CA . GLY A 1 92 ? -7.146 6.475 9.959 1.00 79.69 92 GLY A CA 1
ATOM 670 C C . GLY A 1 92 ? -7.440 6.442 11.460 1.00 79.69 92 GLY A C 1
ATOM 671 O O . GLY A 1 92 ? -6.532 6.471 12.290 1.00 79.69 92 GLY A O 1
ATOM 672 N N . ALA A 1 93 ? -8.721 6.418 11.823 1.00 79.62 93 ALA A N 1
ATOM 673 C CA . ALA A 1 93 ? -9.118 6.183 13.212 1.00 79.62 93 ALA A CA 1
ATOM 674 C C . ALA A 1 93 ? -8.788 4.730 13.626 1.00 79.62 93 ALA A C 1
ATOM 676 O O . ALA A 1 93 ? -8.661 3.877 12.748 1.00 79.62 93 ALA A O 1
ATOM 677 N N . PRO A 1 94 ? -8.696 4.399 14.929 1.00 76.25 94 PRO A N 1
ATOM 678 C CA . PRO A 1 94 ? -8.551 3.010 15.364 1.00 76.25 94 PRO A CA 1
ATOM 679 C C . PRO A 1 94 ? -9.591 2.099 14.697 1.00 76.25 94 PRO A C 1
ATOM 681 O O . PRO A 1 94 ? -10.789 2.387 14.713 1.00 76.25 94 PRO A O 1
ATOM 684 N N . GLY A 1 95 ? -9.115 1.021 14.077 1.00 76.00 95 GLY A N 1
ATOM 685 C CA . GLY A 1 95 ? -9.919 0.062 13.325 1.00 76.00 95 GLY A CA 1
ATOM 686 C C . GLY A 1 95 ? -10.369 0.537 11.940 1.00 76.00 95 GLY A C 1
ATOM 687 O O . GLY A 1 95 ? -11.217 -0.109 11.334 1.00 76.00 95 GLY A O 1
ATOM 688 N N . LYS A 1 96 ? -9.867 1.666 11.429 1.00 80.62 96 LYS A N 1
ATOM 689 C CA . LYS A 1 96 ? -10.333 2.249 10.165 1.00 80.62 96 LYS A CA 1
ATOM 690 C C . LYS A 1 96 ? -9.170 2.710 9.299 1.00 80.62 96 LYS A C 1
ATOM 692 O O . LYS A 1 96 ? -8.255 3.370 9.780 1.00 80.62 96 LYS A O 1
ATOM 697 N N . LEU A 1 97 ? -9.262 2.435 8.001 1.00 85.44 97 LEU A N 1
ATOM 698 C CA . LEU A 1 97 ? -8.365 3.018 7.007 1.00 85.44 97 LEU A CA 1
ATOM 699 C C . LEU A 1 97 ? -8.604 4.538 6.867 1.00 85.44 97 LEU A C 1
ATOM 701 O O . LEU A 1 97 ? -9.644 5.048 7.304 1.00 85.44 97 LEU A O 1
ATOM 705 N N . PRO A 1 98 ? -7.652 5.294 6.288 1.00 86.56 98 PRO A N 1
ATOM 706 C CA . PRO A 1 98 ? -7.823 6.720 6.039 1.00 86.56 98 PRO A CA 1
ATOM 707 C C . PRO A 1 98 ? -9.033 6.995 5.141 1.00 86.56 98 PRO A C 1
ATOM 709 O O . PRO A 1 98 ? -9.244 6.325 4.134 1.00 86.56 98 PRO A O 1
ATOM 712 N N . GLY A 1 99 ? -9.808 8.023 5.487 1.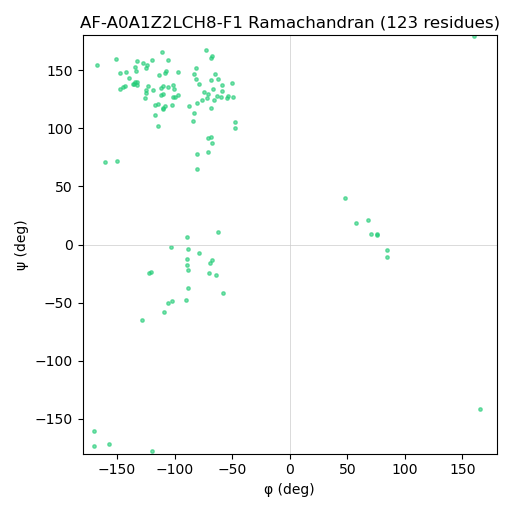00 85.25 99 GLY A N 1
ATOM 713 C CA . GLY A 1 99 ? -10.965 8.433 4.693 1.00 85.25 99 GLY A CA 1
ATOM 714 C C . GLY A 1 99 ? -10.597 9.129 3.379 1.00 85.25 99 GLY A C 1
ATOM 715 O O . GLY A 1 99 ? -9.468 9.584 3.167 1.00 85.25 99 GLY A O 1
ATOM 716 N N . ARG A 1 100 ? -11.599 9.275 2.510 1.00 90.00 100 ARG A N 1
ATOM 717 C CA . ARG A 1 100 ? -11.502 9.968 1.220 1.00 90.00 100 ARG A CA 1
ATOM 718 C C . ARG A 1 100 ? -10.870 11.358 1.336 1.00 90.00 100 ARG A C 1
ATOM 720 O O . ARG A 1 100 ? -11.161 12.121 2.254 1.00 90.00 100 ARG A O 1
ATOM 727 N N . GLY A 1 101 ? -10.015 11.707 0.376 1.00 88.25 101 GLY A N 1
ATOM 728 C CA . GLY A 1 101 ? -9.340 13.005 0.311 1.00 88.25 101 GLY A CA 1
ATOM 729 C C . GLY A 1 101 ? -8.060 13.106 1.144 1.00 88.25 101 GLY A C 1
ATOM 730 O O . GLY A 1 101 ? -7.302 14.053 0.938 1.00 88.25 101 GLY A O 1
ATOM 731 N N . LYS A 1 102 ? -7.775 12.133 2.020 1.00 91.19 102 LYS A N 1
ATOM 732 C CA . LYS A 1 102 ? -6.472 12.011 2.687 1.00 91.19 102 LYS A CA 1
ATOM 733 C C . LYS A 1 102 ? -5.376 11.716 1.667 1.00 91.19 102 LYS A C 1
ATOM 735 O O . LYS A 1 102 ? -5.619 11.038 0.668 1.00 91.19 102 LYS A O 1
ATOM 740 N N . SER A 1 103 ? -4.180 12.228 1.929 1.00 94.00 103 SER A N 1
ATOM 741 C CA . SER A 1 103 ? -3.021 12.089 1.051 1.00 94.00 103 SER A CA 1
ATOM 742 C C . SER A 1 103 ? -1.716 12.108 1.834 1.00 94.00 103 SER A C 1
ATOM 744 O O . SER A 1 103 ? -1.666 12.673 2.926 1.00 94.00 103 SER A O 1
ATOM 746 N N . GLY A 1 104 ? -0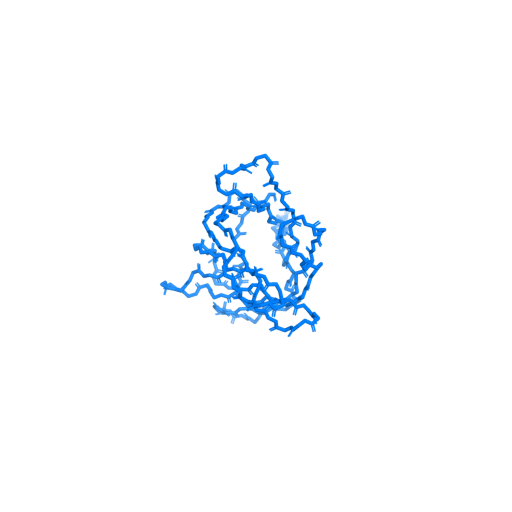.655 11.586 1.228 1.00 94.44 104 GLY A N 1
ATOM 747 C CA . GLY A 1 104 ? 0.686 11.580 1.802 1.00 94.44 104 GLY A CA 1
ATOM 748 C C . GLY A 1 104 ? 1.745 11.150 0.793 1.00 94.44 104 GLY A C 1
ATOM 749 O O . GLY A 1 104 ? 1.534 11.212 -0.422 1.00 94.44 104 GLY A O 1
ATOM 750 N N . THR A 1 105 ? 2.896 10.728 1.306 1.00 96.00 105 THR A N 1
ATOM 751 C CA . THR A 1 105 ? 4.058 10.293 0.521 1.00 96.00 105 THR A CA 1
ATOM 752 C C . THR A 1 105 ? 4.293 8.800 0.662 1.00 96.00 105 THR A C 1
ATOM 754 O O . THR A 1 105 ? 3.732 8.142 1.534 1.00 96.00 105 THR A O 1
ATOM 757 N N . GLY A 1 106 ? 5.120 8.243 -0.208 1.00 96.19 106 GLY A N 1
ATOM 758 C CA . GLY A 1 106 ? 5.534 6.858 -0.114 1.00 96.19 106 GLY A CA 1
ATOM 759 C C . GLY A 1 106 ? 6.661 6.523 -1.072 1.00 96.19 106 GLY A C 1
ATOM 760 O O . GLY A 1 106 ? 7.192 7.386 -1.775 1.00 96.19 106 GLY A O 1
ATOM 761 N N . HIS A 1 107 ? 6.976 5.237 -1.130 1.00 96.00 107 HIS A N 1
ATOM 762 C CA . HIS A 1 107 ? 7.996 4.685 -2.010 1.00 96.00 107 HIS A CA 1
ATOM 763 C C . HIS A 1 107 ? 7.456 3.453 -2.724 1.00 96.00 107 HIS A C 1
ATOM 765 O O . HIS A 1 107 ? 6.767 2.639 -2.108 1.00 96.00 107 HIS A O 1
ATOM 771 N N . ALA A 1 108 ? 7.789 3.321 -4.006 1.00 95.56 108 ALA A N 1
ATOM 772 C CA . ALA A 1 108 ? 7.600 2.097 -4.769 1.00 95.56 108 ALA A CA 1
ATOM 773 C C . ALA A 1 108 ? 8.942 1.361 -4.892 1.00 95.56 108 ALA A C 1
ATOM 775 O O . ALA A 1 108 ? 9.980 1.985 -5.135 1.00 95.56 108 ALA A O 1
ATOM 776 N N . LEU A 1 109 ? 8.905 0.043 -4.722 1.00 94.38 109 LEU A N 1
ATOM 777 C CA . LEU A 1 109 ? 10.058 -0.846 -4.779 1.00 94.38 109 LEU A CA 1
ATOM 778 C C . LEU A 1 109 ? 9.873 -1.879 -5.894 1.00 94.38 109 LEU A C 1
ATOM 780 O O . LEU A 1 109 ? 8.756 -2.137 -6.352 1.00 94.38 109 LEU A O 1
ATOM 784 N N . ASP A 1 110 ? 10.976 -2.457 -6.353 1.00 90.38 110 ASP A N 1
ATOM 785 C CA . ASP A 1 110 ? 10.938 -3.551 -7.315 1.00 90.38 110 ASP A CA 1
ATOM 786 C C . ASP A 1 110 ? 10.421 -4.845 -6.662 1.00 90.38 110 ASP A C 1
ATOM 788 O O . ASP A 1 110 ? 10.943 -5.239 -5.622 1.00 90.38 110 ASP A O 1
ATOM 792 N N . PRO A 1 111 ? 9.431 -5.546 -7.240 1.00 84.81 111 PRO A N 1
ATOM 793 C CA . PRO A 1 111 ? 8.895 -6.768 -6.636 1.00 84.81 111 PRO A CA 1
ATOM 794 C C . PRO A 1 111 ? 9.856 -7.958 -6.643 1.00 84.81 111 PRO A C 1
ATOM 796 O O . PRO A 1 111 ? 9.589 -8.935 -5.946 1.00 84.81 111 PRO A O 1
ATOM 799 N N . VAL A 1 112 ? 10.925 -7.917 -7.444 1.00 85.75 112 VAL A N 1
ATOM 800 C CA . VAL A 1 112 ? 11.906 -9.001 -7.570 1.00 85.75 112 VAL A CA 1
ATOM 801 C C . VAL A 1 112 ? 13.173 -8.667 -6.795 1.00 85.75 112 VAL A C 1
ATOM 803 O O . VAL A 1 112 ? 13.661 -9.504 -6.039 1.00 85.75 112 VAL A O 1
ATOM 806 N N . THR A 1 113 ? 13.719 -7.461 -6.980 1.00 89.12 113 THR A N 1
ATOM 807 C CA . THR A 1 113 ? 14.975 -7.064 -6.316 1.00 89.12 113 THR A CA 1
ATOM 808 C C . THR A 1 113 ? 14.756 -6.413 -4.953 1.00 89.12 113 THR A C 1
ATOM 810 O O . THR A 1 113 ? 15.691 -6.351 -4.158 1.00 89.12 113 THR A O 1
ATOM 813 N N . HIS A 1 114 ? 13.539 -5.941 -4.663 1.00 86.31 114 HIS A N 1
ATOM 814 C CA . HIS A 1 114 ? 13.189 -5.144 -3.478 1.00 86.31 114 HIS A CA 1
ATOM 815 C C . HIS A 1 114 ? 13.996 -3.847 -3.345 1.00 86.31 114 HIS A C 1
ATOM 817 O O . HIS A 1 114 ? 14.065 -3.255 -2.268 1.00 86.31 114 HIS A O 1
ATOM 823 N N . GLU A 1 115 ? 14.605 -3.383 -4.436 1.00 92.00 115 GLU A N 1
ATOM 824 C CA . GLU A 1 115 ? 15.317 -2.113 -4.463 1.00 92.00 115 GLU A CA 1
ATOM 825 C C . GLU A 1 115 ? 14.345 -0.949 -4.653 1.00 92.00 115 GLU A C 1
ATOM 827 O O . GLU A 1 115 ? 13.270 -1.081 -5.248 1.00 92.00 115 GLU A O 1
ATOM 832 N N . PHE A 1 116 ? 14.736 0.218 -4.141 1.00 92.94 116 PHE A N 1
ATOM 833 C CA . PHE A 1 116 ? 14.001 1.459 -4.345 1.00 92.94 116 PHE A CA 1
ATOM 834 C C . PHE A 1 116 ? 13.885 1.778 -5.840 1.00 92.94 116 PHE A C 1
ATOM 836 O O . PHE A 1 116 ? 14.885 1.771 -6.557 1.00 92.94 116 PHE A O 1
ATOM 843 N N . ARG A 1 117 ? 12.671 2.110 -6.293 1.00 92.38 117 ARG A N 1
ATOM 844 C CA . ARG A 1 117 ? 12.422 2.545 -7.671 1.00 92.38 117 ARG A CA 1
ATOM 845 C C . ARG A 1 117 ? 12.085 4.022 -7.741 1.00 92.38 117 ARG A C 1
ATOM 847 O O . ARG A 1 117 ? 12.754 4.763 -8.446 1.00 92.38 117 ARG A O 1
ATOM 854 N N . GLU A 1 118 ? 11.036 4.437 -7.037 1.00 94.25 118 GLU A N 1
ATOM 855 C CA . GLU A 1 118 ? 10.458 5.771 -7.209 1.00 94.25 118 GLU A CA 1
ATOM 856 C C . GLU A 1 118 ? 9.874 6.313 -5.901 1.00 94.25 118 GLU A C 1
ATOM 858 O O . GLU A 1 118 ? 9.300 5.576 -5.091 1.00 94.25 118 GLU A O 1
ATOM 863 N N . GLU A 1 119 ? 9.945 7.634 -5.727 1.00 96.75 119 GLU A N 1
ATOM 864 C CA . GLU A 1 119 ? 9.117 8.340 -4.750 1.00 96.75 119 GLU A CA 1
ATOM 865 C C . GLU A 1 119 ? 7.706 8.533 -5.310 1.00 96.75 119 GLU A C 1
ATOM 867 O O . GLU A 1 119 ? 7.519 8.933 -6.465 1.00 96.75 119 GLU A O 1
ATOM 872 N N . ILE A 1 120 ? 6.701 8.324 -4.464 1.00 97.25 120 ILE A N 1
ATOM 873 C CA . ILE A 1 120 ? 5.299 8.472 -4.840 1.00 97.25 120 ILE A CA 1
ATOM 874 C C . ILE A 1 120 ? 4.558 9.388 -3.874 1.00 97.25 120 ILE A C 1
ATOM 876 O O . ILE A 1 120 ? 4.925 9.559 -2.713 1.00 97.25 120 ILE A O 1
ATOM 880 N N . THR A 1 121 ? 3.473 9.964 -4.368 1.00 97.25 121 THR A N 1
ATOM 881 C CA . THR A 1 121 ? 2.407 10.526 -3.540 1.00 97.25 121 THR A CA 1
ATOM 882 C C . THR A 1 121 ? 1.194 9.613 -3.622 1.00 97.25 121 THR A C 1
ATOM 884 O O . THR A 1 121 ? 0.977 8.955 -4.642 1.00 97.25 121 THR A O 1
ATOM 887 N N . TRP A 1 122 ? 0.407 9.559 -2.555 1.00 96.75 122 TRP A N 1
ATOM 888 C CA . TRP A 1 122 ? -0.831 8.790 -2.516 1.00 96.75 122 TRP A CA 1
ATOM 889 C C . TRP A 1 122 ? -2.007 9.674 -2.120 1.00 96.75 122 TRP A C 1
ATOM 891 O O . TRP A 1 122 ? -1.839 10.667 -1.410 1.00 96.75 122 TRP A O 1
ATOM 901 N N . LYS A 1 123 ? -3.204 9.315 -2.583 1.00 95.88 123 LYS A N 1
ATOM 902 C CA . LYS A 1 123 ? -4.466 9.964 -2.224 1.00 95.88 123 LYS A CA 1
ATOM 903 C C . LYS A 1 123 ? -5.607 8.951 -2.215 1.00 95.88 123 LYS A C 1
ATOM 905 O O . LYS A 1 123 ? -5.752 8.216 -3.185 1.00 95.88 123 LYS A O 1
ATOM 910 N N . ILE A 1 124 ? -6.442 8.968 -1.177 1.00 94.25 124 ILE A N 1
ATOM 911 C CA . ILE A 1 124 ? -7.698 8.202 -1.154 1.00 94.25 124 ILE A CA 1
ATOM 912 C C . ILE A 1 124 ? -8.738 8.913 -2.030 1.00 94.25 124 ILE A C 1
ATOM 914 O O . ILE A 1 124 ? -8.996 10.109 -1.823 1.00 94.25 124 ILE A O 1
ATOM 918 N N . THR A 1 125 ? -9.303 8.211 -3.016 1.00 90.69 125 THR A N 1
ATOM 919 C CA . THR A 1 125 ? -10.199 8.782 -4.045 1.00 90.69 125 THR A CA 1
ATOM 920 C C . THR A 1 125 ? -11.669 8.476 -3.872 1.00 90.69 125 THR A C 1
ATOM 922 O O . THR A 1 125 ? -12.005 7.551 -3.116 1.00 90.69 125 THR A O 1
#

Secondary structure (DSSP, 8-state):
-----------SEEEEEEEETTEEEEEEEEEEE-S---TT-SEEEEEEEE--SSS---EEEEEEE-STTT-EEEEEETTT--EEEEEES---STT-PPPTT-EEEEEEE-TTT--EEEEEEEEE-

pLDDT: mean 86.52, std 14.64, range [37.84, 97.31]

Organism: NCBI:txid1940

Nearest PDB structures (foldseek):
  7slz-assembly1_A  TM=4.665E-01  e=4.417E-02  Homo sapiens
  7u3k-assembly1_A  TM=4.358E-01  e=1.895E-02  Homo sapiens
  6cd8-assembly1_A  TM=4.860E-01  e=9.261E-02  Homo sapiens
  7u3i-assembly1_A  TM=4.280E-01  e=3.574E-02  Homo sapiens
  6wzz-assembly1_A  TM=4.801E-01  e=8.332E-02  Homo sapiens

Sequence (125 aa):
MADETGTDAFDFNVDVKLAVKNNPSTSQFVNMTIQTVPPGATQLDGTWRGAPVFILSKGGTFAWDGRAGQEFAALTDGASGGLVVALQGFIGAPGKLPGRGKSGTGHALDPVTHEFREEITWKIT